Protein AF-A0A0S3R409-F1 (afdb_monomer)

pLDDT: mean 90.28, std 8.34, range [54.47, 98.12]

Organism: NCBI: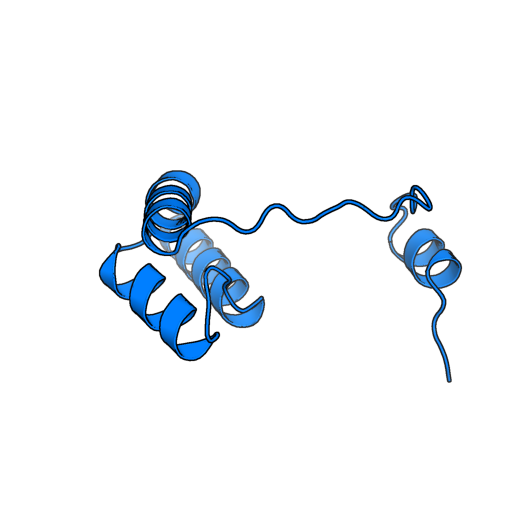txid157739

Structure (mmCIF, N/CA/C/O backbone):
data_AF-A0A0S3R409-F1
#
_entry.id   AF-A0A0S3R409-F1
#
loop_
_atom_site.group_PDB
_atom_site.id
_atom_site.type_symbol
_atom_site.label_atom_id
_atom_site.label_alt_id
_atom_site.label_comp_id
_atom_site.label_asym_id
_atom_site.label_entity_id
_atom_site.label_seq_id
_atom_site.pdbx_PDB_ins_code
_atom_site.Cartn_x
_atom_site.Cartn_y
_atom_site.Cartn_z
_atom_site.occupancy
_atom_site.B_iso_or_equiv
_atom_site.auth_seq_id
_atom_site.auth_comp_id
_atom_site.auth_asym_id
_atom_site.auth_atom_id
_atom_site.pdbx_PDB_model_num
ATOM 1 N N . MET A 1 1 ? -6.194 -6.117 -29.386 1.00 63.53 1 MET A N 1
ATOM 2 C CA . MET A 1 1 ? -6.202 -4.643 -29.287 1.00 63.53 1 MET A CA 1
ATOM 3 C C . MET A 1 1 ? -5.225 -4.287 -28.177 1.00 63.53 1 MET A C 1
ATOM 5 O O . MET A 1 1 ? -5.373 -4.830 -27.092 1.00 63.53 1 MET A O 1
ATOM 9 N N . SER A 1 2 ? -4.171 -3.527 -28.472 1.00 77.62 2 SER A N 1
ATOM 10 C CA . SER A 1 2 ? -3.160 -3.104 -27.491 1.00 77.62 2 SER A CA 1
ATOM 11 C C . SER A 1 2 ? -3.349 -1.610 -27.256 1.00 77.62 2 SER A C 1
ATOM 13 O O . SER A 1 2 ? -3.539 -0.871 -28.219 1.00 77.62 2 SER A O 1
ATOM 15 N N . ILE A 1 3 ? -3.371 -1.198 -25.992 1.00 86.25 3 ILE A N 1
ATOM 16 C CA . ILE A 1 3 ? -3.419 0.206 -25.591 1.00 86.25 3 ILE A CA 1
ATOM 17 C C . ILE A 1 3 ? -2.001 0.631 -25.201 1.00 86.25 3 ILE A C 1
ATOM 19 O O . ILE A 1 3 ? -1.346 -0.067 -24.426 1.00 86.25 3 ILE A O 1
ATOM 23 N N . THR A 1 4 ? -1.505 1.735 -25.763 1.00 90.25 4 THR A N 1
ATOM 24 C CA . THR A 1 4 ? -0.187 2.285 -25.406 1.00 90.25 4 THR A CA 1
ATOM 25 C C . THR A 1 4 ? -0.303 3.313 -24.282 1.00 90.25 4 THR A C 1
ATOM 27 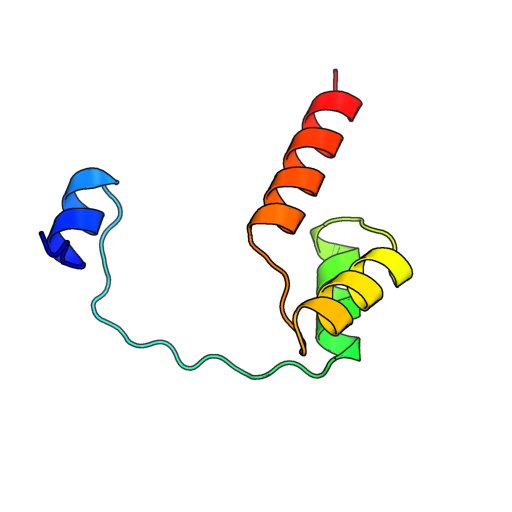O O . THR A 1 4 ? -1.384 3.841 -24.013 1.00 90.25 4 THR A O 1
ATOM 30 N N . LEU A 1 5 ? 0.823 3.636 -23.638 1.00 85.19 5 LEU A N 1
ATOM 31 C CA . LEU A 1 5 ? 0.882 4.711 -22.643 1.00 85.19 5 LEU A CA 1
ATOM 32 C C . LEU A 1 5 ? 0.428 6.065 -23.223 1.00 85.19 5 LEU A C 1
ATOM 34 O O . LEU A 1 5 ? -0.322 6.771 -22.556 1.00 85.19 5 LEU A O 1
ATOM 38 N N . ASP A 1 6 ? 0.770 6.381 -24.477 1.00 86.50 6 ASP A N 1
ATOM 39 C CA . ASP A 1 6 ? 0.284 7.585 -25.179 1.00 86.50 6 ASP A CA 1
ATOM 40 C C . ASP A 1 6 ? -1.237 7.591 -25.346 1.00 86.50 6 ASP A C 1
ATOM 42 O O . ASP A 1 6 ? -1.891 8.630 -25.201 1.00 86.50 6 ASP A O 1
ATOM 46 N N . ASN A 1 7 ? -1.826 6.424 -25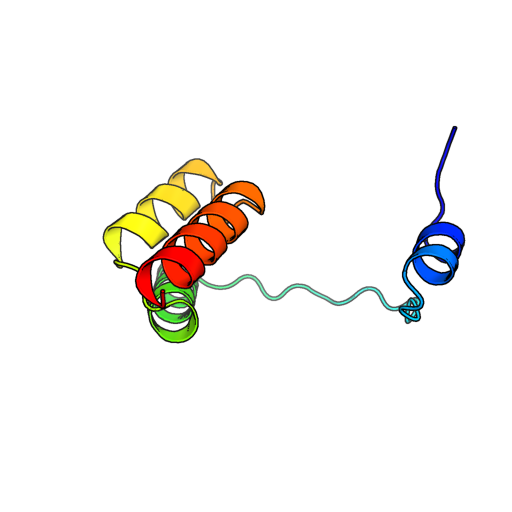.629 1.00 89.88 7 ASN A N 1
ATOM 47 C CA . ASN A 1 7 ? -3.275 6.299 -25.713 1.00 89.88 7 ASN A CA 1
ATOM 48 C C . ASN A 1 7 ? -3.924 6.538 -24.343 1.00 89.88 7 ASN A C 1
ATOM 50 O O . ASN A 1 7 ? -4.899 7.279 -24.273 1.00 89.88 7 ASN A O 1
ATOM 54 N N . VAL A 1 8 ? -3.373 5.976 -23.259 1.00 84.44 8 VAL A N 1
ATOM 55 C CA . VAL A 1 8 ? -3.862 6.213 -21.885 1.00 84.44 8 VAL A CA 1
ATOM 56 C C . VAL A 1 8 ? -3.717 7.685 -21.491 1.00 84.44 8 VAL A C 1
ATOM 58 O O . VAL A 1 8 ? -4.660 8.265 -20.955 1.00 84.44 8 VAL A O 1
ATOM 61 N N . SER A 1 9 ? -2.576 8.307 -21.802 1.00 85.88 9 SER A N 1
ATOM 62 C CA . SER A 1 9 ? -2.312 9.723 -21.526 1.00 85.88 9 SER A CA 1
ATOM 63 C C . SER A 1 9 ? -3.344 10.630 -22.193 1.00 85.88 9 SER A C 1
ATOM 65 O O . SER A 1 9 ? -3.948 11.480 -21.537 1.00 85.88 9 SER A O 1
ATOM 67 N N . SER A 1 10 ? -3.608 10.384 -23.480 1.00 86.81 10 SER A N 1
ATOM 68 C CA . SER A 1 10 ? -4.594 11.129 -24.268 1.00 86.81 10 SER A CA 1
ATOM 69 C C . SER A 1 10 ? -6.018 10.960 -23.732 1.00 86.81 10 SER A C 1
ATOM 71 O O . SER A 1 10 ? -6.809 11.896 -23.794 1.00 86.81 10 SER A O 1
ATOM 73 N N . LEU A 1 11 ? -6.344 9.778 -23.198 1.00 91.31 11 LEU A N 1
ATOM 74 C CA . LEU A 1 11 ? -7.686 9.435 -22.724 1.00 91.31 11 LEU A CA 1
ATOM 75 C C . LEU A 1 11 ? -7.986 9.988 -21.325 1.00 91.31 11 LEU A C 1
ATOM 77 O O . LEU A 1 11 ? -9.126 10.335 -21.035 1.00 91.31 11 LEU A O 1
ATOM 81 N N . LEU A 1 12 ? -6.970 10.059 -20.461 1.00 87.69 12 LEU A N 1
ATOM 82 C CA . LEU A 1 12 ? -7.097 10.553 -19.085 1.00 87.69 12 LEU A CA 1
ATOM 83 C C . LEU A 1 12 ? -6.723 12.032 -18.931 1.00 87.69 12 LEU A C 1
ATOM 85 O O . LEU A 1 12 ? -6.911 12.585 -17.852 1.00 87.69 12 LEU A O 1
ATOM 89 N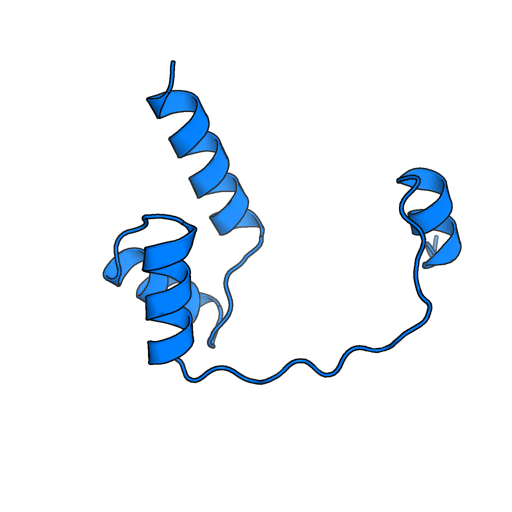 N . HIS A 1 13 ? -6.172 12.663 -19.972 1.00 85.12 13 HIS A N 1
ATOM 90 C CA . HIS A 1 13 ? -5.561 13.997 -19.903 1.00 85.12 13 HIS A CA 1
ATOM 91 C C . HIS A 1 13 ? -4.473 14.111 -18.820 1.00 85.12 13 HIS A C 1
ATOM 93 O O . HIS A 1 13 ? -4.245 15.181 -18.256 1.00 85.12 13 HIS A O 1
ATOM 99 N N . LEU A 1 14 ? -3.787 12.999 -18.540 1.00 84.44 14 LEU A N 1
ATOM 100 C CA . LEU A 1 14 ? -2.676 12.929 -17.595 1.00 84.44 14 LEU A CA 1
ATOM 101 C C . LEU A 1 14 ? -1.381 12.699 -18.382 1.00 84.44 14 LEU A C 1
ATOM 103 O O . LEU A 1 14 ? -1.261 11.657 -19.035 1.00 84.44 14 LEU A O 1
ATOM 107 N N . PRO A 1 15 ? -0.419 13.641 -18.370 1.00 80.06 15 PRO A N 1
ATOM 108 C CA . PRO A 1 15 ? 0.822 13.486 -19.117 1.00 80.06 15 PRO A CA 1
ATOM 109 C C . PRO A 1 15 ? 1.618 12.290 -18.585 1.00 80.06 15 PRO A C 1
ATOM 111 O O . PRO A 1 15 ? 1.899 12.200 -17.390 1.00 80.06 15 PRO A O 1
ATOM 114 N N . VAL A 1 16 ? 1.996 11.371 -19.476 1.00 81.00 16 VAL A N 1
ATOM 115 C CA . VAL A 1 16 ? 2.943 10.301 -19.143 1.00 81.00 16 VAL A CA 1
ATOM 116 C C . VAL A 1 16 ? 4.349 10.872 -19.272 1.00 81.00 16 VAL A C 1
ATOM 118 O O . VAL A 1 16 ? 4.779 11.248 -20.356 1.00 81.00 16 VAL A O 1
ATOM 121 N N . LEU A 1 17 ? 5.072 10.932 -18.155 1.00 79.31 17 LEU A N 1
ATOM 122 C CA . LEU A 1 17 ? 6.395 11.562 -18.085 1.00 79.31 17 LEU A CA 1
ATOM 123 C C . LEU A 1 17 ? 7.505 10.758 -18.787 1.00 79.31 17 LEU A C 1
ATOM 125 O O . LEU A 1 17 ? 8.639 11.219 -18.851 1.00 79.31 17 LEU A O 1
ATOM 129 N N . GLY A 1 18 ? 7.212 9.552 -19.287 1.00 77.50 18 GLY A N 1
ATOM 130 C CA . GLY A 1 18 ? 8.187 8.680 -19.957 1.00 77.50 18 GLY A CA 1
ATOM 131 C C . GLY A 1 18 ? 9.316 8.176 -19.047 1.00 77.50 18 GLY A C 1
ATOM 132 O O . GLY A 1 18 ? 10.221 7.494 -19.520 1.00 77.50 18 GLY A O 1
ATOM 133 N N . GLN A 1 19 ? 9.263 8.498 -17.753 1.00 81.56 19 GLN A N 1
ATOM 134 C CA . GLN A 1 19 ? 10.253 8.112 -16.762 1.00 81.56 19 GLN A CA 1
ATOM 135 C C . GLN A 1 19 ? 9.851 6.789 -16.108 1.00 81.56 19 GLN A C 1
ATOM 137 O O . GLN A 1 19 ? 8.720 6.628 -15.645 1.00 81.56 19 GLN A O 1
ATOM 142 N N . LEU A 1 20 ? 10.797 5.853 -16.050 1.00 78.94 20 LEU A N 1
ATOM 143 C CA . LEU A 1 20 ? 10.718 4.724 -15.133 1.00 78.94 20 LEU A CA 1
ATOM 144 C C . LEU A 1 20 ? 11.163 5.235 -13.765 1.00 78.94 20 LEU A C 1
ATOM 146 O O . LEU A 1 20 ? 12.290 5.702 -13.619 1.00 78.94 20 LEU A O 1
ATOM 150 N N . CYS A 1 21 ? 10.258 5.218 -12.793 1.00 79.88 21 CYS A N 1
ATOM 151 C CA . CYS A 1 21 ? 10.609 5.517 -11.414 1.00 79.88 21 CYS A CA 1
ATOM 152 C C . CYS A 1 21 ? 11.059 4.225 -10.744 1.00 79.88 21 CYS A C 1
ATOM 154 O O . CYS A 1 21 ? 10.348 3.219 -10.819 1.00 79.88 21 CYS A O 1
ATOM 156 N N . ASP A 1 22 ? 12.206 4.276 -10.076 1.00 81.31 22 ASP A N 1
ATOM 157 C CA . ASP A 1 22 ? 12.579 3.224 -9.146 1.00 81.31 22 ASP A CA 1
ATOM 158 C C . ASP A 1 22 ? 11.554 3.204 -8.010 1.00 81.31 22 ASP A C 1
ATOM 160 O O . ASP A 1 22 ? 11.168 4.249 -7.475 1.00 81.31 22 ASP A O 1
ATOM 164 N N . LEU A 1 23 ? 11.064 2.010 -7.688 1.00 77.62 23 LEU A N 1
ATOM 165 C CA . LEU A 1 23 ? 10.209 1.802 -6.533 1.00 77.62 23 LEU A CA 1
ATOM 166 C C . LEU A 1 23 ? 11.108 1.384 -5.376 1.00 77.62 23 LEU A C 1
ATOM 168 O O . LEU A 1 23 ? 11.682 0.298 -5.410 1.00 77.62 23 LEU A O 1
ATOM 172 N N . GLU A 1 24 ? 11.234 2.247 -4.374 1.00 82.00 24 GLU A N 1
ATOM 173 C CA . GLU A 1 24 ? 11.888 1.878 -3.122 1.00 82.00 24 GLU A CA 1
ATOM 174 C C . GLU A 1 24 ? 11.044 0.808 -2.417 1.00 82.00 24 GLU A C 1
ATOM 176 O O . GLU A 1 24 ? 9.835 0.976 -2.223 1.00 82.00 24 GLU A O 1
ATOM 181 N N . GLU A 1 25 ? 11.663 -0.329 -2.095 1.00 83.56 25 GLU A N 1
ATOM 182 C CA . GLU A 1 25 ? 11.001 -1.383 -1.331 1.00 83.56 25 GLU A CA 1
ATOM 183 C C . GLU A 1 25 ? 10.949 -0.966 0.138 1.00 83.56 25 GLU A C 1
ATOM 185 O O . GLU A 1 25 ? 11.968 -0.911 0.819 1.00 83.56 25 GLU A O 1
ATOM 190 N N . LEU A 1 26 ? 9.742 -0.660 0.612 1.00 91.06 26 LEU A N 1
ATOM 191 C CA . LEU A 1 26 ? 9.487 -0.393 2.024 1.00 91.06 26 LEU A CA 1
ATOM 192 C C . LEU A 1 26 ? 9.511 -1.698 2.820 1.00 91.06 26 LEU A C 1
ATOM 194 O O . LEU A 1 26 ? 8.972 -2.715 2.379 1.00 91.06 26 LEU A O 1
ATOM 198 N N . GLU A 1 27 ? 10.044 -1.653 4.037 1.00 95.12 27 GLU A N 1
ATOM 199 C CA . GLU A 1 27 ? 9.905 -2.768 4.972 1.00 95.12 27 GLU A CA 1
ATOM 200 C C . GLU A 1 27 ? 8.431 -2.974 5.352 1.00 95.12 27 GLU A C 1
ATOM 202 O O . GLU A 1 27 ? 7.637 -2.032 5.397 1.00 95.12 27 GLU A O 1
ATOM 207 N N . PHE A 1 28 ? 8.044 -4.217 5.658 1.00 95.75 28 PHE A N 1
ATOM 208 C CA . PHE A 1 28 ? 6.637 -4.565 5.910 1.00 95.75 28 PHE A CA 1
ATOM 209 C C . PHE A 1 28 ? 5.999 -3.697 7.004 1.00 95.75 28 PHE A C 1
ATOM 211 O O . PHE A 1 28 ? 4.880 -3.206 6.858 1.00 95.75 28 PHE A O 1
ATOM 218 N N . GLU A 1 29 ? 6.725 -3.487 8.100 1.00 97.12 29 GLU A N 1
ATOM 219 C CA . GLU A 1 29 ? 6.259 -2.676 9.225 1.00 97.12 29 GLU A CA 1
ATOM 220 C C . GLU A 1 29 ? 6.203 -1.184 8.890 1.00 97.12 29 GLU A C 1
ATOM 222 O O . GLU A 1 29 ? 5.264 -0.503 9.295 1.00 97.12 29 GLU A O 1
ATOM 227 N N . GLU A 1 30 ? 7.147 -0.687 8.095 1.00 96.56 30 GLU A N 1
ATOM 228 C CA . GLU A 1 30 ? 7.149 0.701 7.632 1.00 96.56 30 GLU A CA 1
ATOM 229 C C . GLU A 1 30 ? 5.947 0.972 6.719 1.00 96.56 30 GLU A C 1
ATOM 231 O O . GLU A 1 30 ? 5.177 1.907 6.950 1.00 96.56 30 GLU A O 1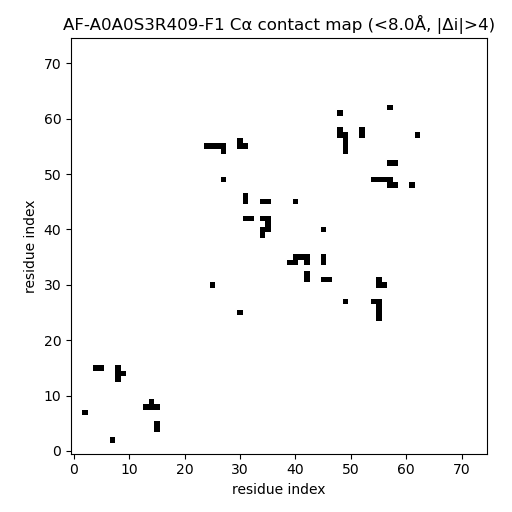
ATOM 236 N N . ALA A 1 31 ? 5.705 0.085 5.750 1.00 95.75 31 ALA A N 1
ATOM 237 C CA . ALA A 1 31 ? 4.525 0.141 4.898 1.00 95.75 31 ALA A CA 1
ATOM 238 C C . ALA A 1 31 ? 3.227 0.066 5.719 1.00 95.75 31 ALA A C 1
ATOM 240 O O . ALA A 1 31 ? 2.280 0.808 5.444 1.00 95.75 31 ALA A O 1
ATOM 241 N N . ARG A 1 32 ? 3.181 -0.773 6.768 1.00 96.81 32 ARG A N 1
ATOM 242 C CA . ARG A 1 32 ? 2.023 -0.859 7.670 1.00 96.81 32 ARG A CA 1
ATOM 243 C C . ARG A 1 32 ? 1.742 0.469 8.360 1.00 96.81 32 ARG A C 1
ATOM 245 O O . ARG A 1 32 ? 0.591 0.901 8.379 1.00 96.81 32 ARG A O 1
ATOM 252 N N . VAL A 1 33 ? 2.774 1.099 8.924 1.00 97.81 33 VAL A N 1
ATOM 253 C CA . VAL A 1 33 ? 2.658 2.392 9.614 1.00 97.81 33 VAL A CA 1
ATOM 254 C C . VAL A 1 33 ? 2.132 3.453 8.652 1.00 97.81 33 VAL A C 1
ATOM 256 O O . VAL A 1 33 ? 1.133 4.100 8.958 1.00 97.81 33 VAL A O 1
ATOM 259 N N . ILE A 1 34 ? 2.710 3.551 7.453 1.00 95.62 34 ILE A N 1
ATOM 260 C CA . ILE A 1 34 ? 2.281 4.512 6.428 1.00 95.62 34 ILE A CA 1
ATOM 261 C C . ILE A 1 34 ? 0.807 4.304 6.049 1.00 95.6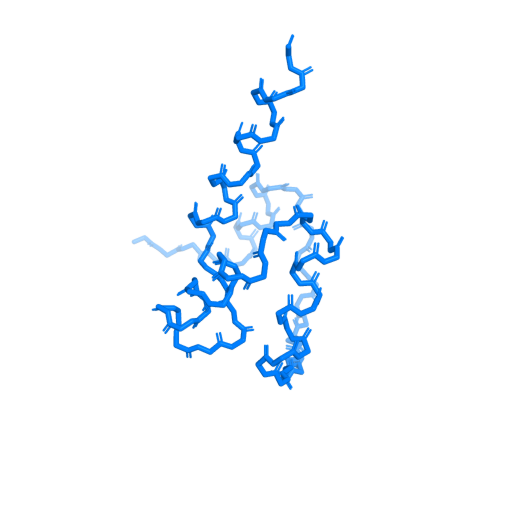2 34 ILE A C 1
ATOM 263 O O . ILE A 1 34 ? 0.051 5.270 5.940 1.00 95.62 34 ILE A O 1
ATO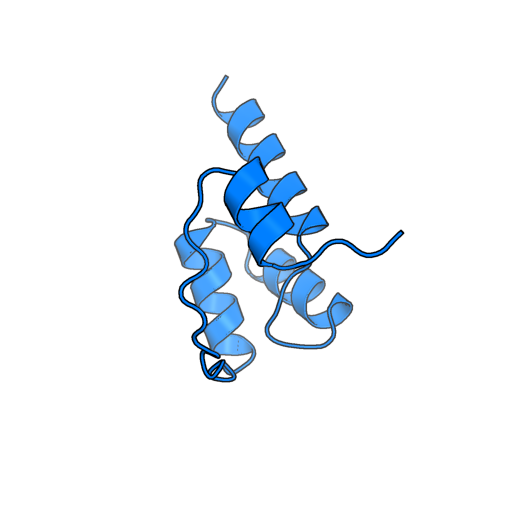M 267 N N . LEU A 1 35 ? 0.362 3.056 5.868 1.00 96.00 35 LEU A N 1
ATOM 268 C CA . LEU A 1 35 ? -1.038 2.760 5.544 1.00 96.00 35 LEU A CA 1
ATOM 269 C C . LEU A 1 35 ? -1.988 3.193 6.666 1.00 96.00 35 LEU A C 1
ATOM 271 O O . LEU A 1 35 ? -3.026 3.793 6.386 1.00 96.00 35 LEU A O 1
ATOM 275 N N . VAL A 1 36 ? -1.637 2.915 7.922 1.00 97.12 36 VAL A N 1
ATOM 276 C CA . VAL A 1 36 ? -2.431 3.325 9.089 1.00 97.12 36 VAL A CA 1
ATOM 277 C C . VAL A 1 36 ? -2.501 4.845 9.188 1.00 97.12 36 VAL A C 1
ATOM 279 O O . VAL A 1 36 ? -3.590 5.389 9.349 1.00 97.12 36 VAL A O 1
ATOM 282 N N . GLU A 1 37 ? -1.375 5.538 9.043 1.00 97.00 37 GLU A N 1
ATOM 283 C CA . GLU A 1 37 ? -1.312 6.995 9.172 1.00 97.00 37 GLU A CA 1
ATOM 284 C C . GLU A 1 37 ? -2.041 7.716 8.034 1.00 97.00 37 GLU A C 1
ATOM 286 O O . GLU A 1 37 ? -2.848 8.612 8.285 1.00 97.00 37 GLU A O 1
ATOM 291 N N . LEU A 1 38 ? -1.807 7.314 6.781 1.00 94.50 38 LEU A N 1
ATOM 292 C CA . LEU A 1 38 ? -2.364 8.008 5.618 1.00 94.50 38 LEU A CA 1
ATOM 293 C C . LEU A 1 38 ? -3.828 7.652 5.349 1.00 94.50 38 LEU A C 1
ATOM 295 O O . LEU A 1 38 ? -4.595 8.504 4.900 1.00 94.50 38 LEU A O 1
ATOM 299 N N . LEU A 1 39 ? -4.229 6.401 5.592 1.00 93.69 39 LEU A N 1
ATOM 300 C CA . LEU A 1 39 ? -5.591 5.932 5.304 1.00 93.69 39 LEU A CA 1
ATOM 301 C C . LEU A 1 39 ? -6.477 5.883 6.556 1.00 93.69 39 LEU A C 1
ATOM 303 O O . LEU A 1 39 ? -7.693 5.682 6.446 1.00 93.69 39 LEU A O 1
ATOM 307 N N . GLY A 1 40 ? -5.894 6.050 7.748 1.00 93.94 40 GLY A N 1
ATOM 308 C CA . GLY A 1 40 ? -6.582 5.954 9.036 1.00 93.94 40 GLY A CA 1
ATOM 309 C C . GLY A 1 40 ? -7.199 4.576 9.291 1.00 93.94 40 GLY A C 1
ATOM 310 O O . GLY A 1 40 ? -8.247 4.496 9.936 1.00 93.94 40 GLY A O 1
ATOM 311 N N . VAL A 1 41 ? -6.652 3.522 8.682 1.00 95.19 41 VAL A N 1
ATOM 312 C CA . VAL A 1 41 ? -7.151 2.144 8.806 1.00 95.19 41 VAL A CA 1
ATOM 313 C C . VAL A 1 41 ? -6.577 1.462 10.043 1.00 95.19 41 VAL A C 1
ATOM 315 O O . VAL A 1 41 ? -5.567 1.892 10.588 1.00 95.19 41 VAL A O 1
ATOM 318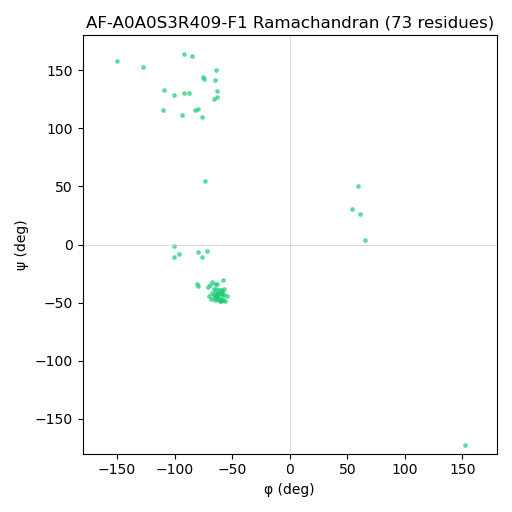 N N . ASP A 1 42 ? -7.211 0.373 10.473 1.00 95.88 42 ASP A N 1
ATOM 319 C CA . ASP A 1 42 ? -6.653 -0.489 11.512 1.00 95.88 42 ASP A CA 1
ATOM 320 C C . ASP A 1 42 ? -5.352 -1.170 11.042 1.00 95.88 42 ASP A C 1
ATOM 322 O O . ASP A 1 42 ? -5.241 -1.608 9.892 1.00 95.88 42 ASP A O 1
ATOM 326 N N . GLY A 1 43 ? -4.373 -1.288 11.944 1.00 97.00 43 GLY A N 1
ATOM 327 C CA . GLY A 1 43 ? -3.075 -1.896 11.640 1.00 97.00 43 GLY A CA 1
ATOM 328 C C . GLY A 1 43 ? -3.168 -3.384 11.304 1.00 97.00 43 GLY A C 1
ATOM 329 O O . GLY A 1 43 ? -2.438 -3.860 10.435 1.00 97.00 43 GLY A O 1
ATOM 330 N N . GLY A 1 44 ? -4.097 -4.113 11.927 1.00 97.44 44 GLY A N 1
ATOM 331 C CA . GLY A 1 44 ? -4.382 -5.505 11.589 1.00 97.44 44 GLY A CA 1
ATOM 332 C C . GLY A 1 44 ? -5.003 -5.636 10.200 1.00 97.44 44 GLY A C 1
ATOM 333 O O . GLY A 1 44 ? -4.587 -6.491 9.423 1.00 97.44 44 GLY A O 1
ATOM 334 N N . ALA A 1 45 ? -5.934 -4.746 9.845 1.00 96.69 45 ALA A N 1
ATOM 335 C CA . ALA A 1 45 ? -6.529 -4.715 8.508 1.00 96.69 45 ALA A CA 1
ATOM 336 C C . ALA A 1 45 ? -5.497 -4.408 7.406 1.00 96.69 45 ALA A C 1
ATOM 338 O O . ALA A 1 45 ? -5.512 -5.058 6.360 1.00 96.69 45 ALA A O 1
ATOM 339 N N . ALA A 1 46 ? -4.588 -3.455 7.642 1.00 97.44 46 ALA A N 1
ATOM 340 C CA . ALA A 1 46 ? -3.485 -3.163 6.726 1.00 97.44 46 ALA A CA 1
ATOM 341 C C . ALA A 1 46 ? -2.513 -4.351 6.604 1.00 97.44 46 ALA A C 1
ATOM 343 O O . ALA A 1 46 ? -2.136 -4.726 5.496 1.00 97.44 46 ALA A O 1
ATOM 344 N N . GLY A 1 47 ? -2.148 -4.975 7.730 1.00 97.69 47 GLY A N 1
ATOM 345 C CA . GLY A 1 47 ? -1.278 -6.153 7.752 1.00 97.69 47 GLY A CA 1
ATOM 346 C C . GLY A 1 47 ? -1.863 -7.339 6.984 1.00 97.69 47 GLY A C 1
ATOM 347 O O . GLY A 1 47 ? -1.182 -7.911 6.139 1.00 97.69 47 GLY A O 1
ATOM 348 N N . ALA A 1 48 ? -3.139 -7.657 7.209 1.00 98.00 48 ALA A N 1
ATOM 349 C CA . ALA A 1 48 ? -3.816 -8.768 6.543 1.00 98.00 48 ALA A CA 1
ATOM 350 C C . ALA A 1 48 ? -3.883 -8.590 5.015 1.00 98.00 48 ALA A C 1
ATOM 352 O O . ALA A 1 48 ? -3.650 -9.541 4.270 1.00 98.00 48 ALA A O 1
ATOM 353 N N . GLU A 1 49 ? -4.163 -7.373 4.533 1.00 98.12 49 GLU A N 1
ATOM 354 C CA . GLU A 1 49 ? -4.144 -7.087 3.093 1.00 98.12 49 GLU A CA 1
ATOM 355 C C . GLU A 1 49 ? -2.731 -7.231 2.511 1.00 98.12 49 GLU A C 1
ATOM 357 O O . GLU A 1 49 ? -2.575 -7.807 1.438 1.00 98.12 49 GLU A O 1
ATOM 362 N N . MET A 1 50 ? -1.697 -6.751 3.208 1.00 97.38 50 MET A N 1
ATOM 363 C CA . MET A 1 50 ? -0.306 -6.881 2.754 1.00 97.38 50 MET A CA 1
ATOM 364 C C . MET A 1 50 ? 0.172 -8.339 2.719 1.00 97.38 50 MET A C 1
ATOM 366 O O . MET A 1 50 ? 0.861 -8.747 1.780 1.00 97.38 50 MET A O 1
ATOM 370 N N . GLU A 1 51 ? -0.225 -9.158 3.694 1.00 97.69 51 GLU A N 1
ATOM 371 C CA . GLU A 1 51 ? 0.027 -10.603 3.680 1.00 97.69 51 GLU A CA 1
ATOM 372 C C . GLU A 1 51 ? -0.643 -11.274 2.472 1.00 97.69 51 GLU A C 1
ATOM 374 O O . GLU A 1 51 ? 0.007 -12.014 1.727 1.00 97.69 51 GLU A O 1
ATOM 379 N N . ASP A 1 52 ? -1.914 -10.960 2.209 1.00 96.94 52 ASP A N 1
ATOM 380 C CA . ASP A 1 52 ? -2.665 -11.497 1.067 1.00 96.94 52 ASP A CA 1
ATOM 381 C C . ASP A 1 52 ? -2.125 -10.977 -0.284 1.00 96.94 52 ASP A C 1
ATOM 383 O O . ASP A 1 52 ? -2.115 -11.676 -1.307 1.00 96.94 52 ASP A O 1
ATOM 387 N N . ALA A 1 53 ? -1.603 -9.752 -0.309 1.00 95.00 53 ALA A N 1
ATOM 388 C CA . ALA A 1 53 ? -0.910 -9.170 -1.453 1.00 95.00 53 ALA A CA 1
ATOM 389 C C . ALA A 1 53 ? 0.547 -9.651 -1.592 1.00 95.00 53 ALA A C 1
ATOM 391 O O . ALA A 1 53 ? 1.179 -9.381 -2.620 1.00 95.00 53 ALA A O 1
ATOM 392 N N . ARG A 1 54 ? 1.056 -10.419 -0.617 1.00 94.00 54 ARG A N 1
ATOM 393 C CA . ARG A 1 54 ? 2.409 -10.990 -0.568 1.00 94.00 54 ARG A CA 1
ATOM 394 C C . ARG A 1 54 ? 3.504 -9.923 -0.603 1.00 94.00 54 ARG A C 1
ATOM 396 O O . ARG A 1 54 ? 4.406 -9.990 -1.441 1.00 94.00 54 ARG A O 1
ATOM 403 N N . GLY A 1 55 ? 3.401 -8.919 0.264 1.00 93.38 55 GLY A N 1
ATOM 404 C CA . GLY A 1 55 ? 4.450 -7.918 0.464 1.00 93.38 55 GLY A CA 1
ATOM 405 C C . GLY A 1 55 ? 3.934 -6.557 0.943 1.00 93.38 55 GLY A C 1
ATOM 406 O O . GLY A 1 55 ? 2.743 -6.423 1.209 1.00 93.38 55 GLY A O 1
ATOM 407 N N . PRO A 1 56 ? 4.811 -5.538 1.003 1.00 94.25 56 PRO A N 1
ATOM 408 C CA . PRO A 1 56 ? 4.517 -4.168 1.452 1.00 94.25 56 PRO A CA 1
ATOM 409 C C . PRO A 1 56 ? 3.701 -3.384 0.405 1.00 94.25 56 PRO A C 1
ATOM 411 O O . PRO A 1 56 ? 4.100 -2.339 -0.102 1.00 94.25 56 PRO A O 1
ATOM 414 N N . LYS A 1 57 ? 2.564 -3.945 -0.006 1.00 93.12 57 LYS A N 1
ATOM 415 C CA . LYS A 1 57 ? 1.684 -3.424 -1.054 1.00 93.12 57 LYS A CA 1
ATOM 416 C C . LYS A 1 57 ? 0.247 -3.831 -0.774 1.00 93.12 57 LYS A C 1
ATOM 418 O O . LYS A 1 57 ? -0.007 -4.825 -0.110 1.00 93.12 57 LYS A O 1
ATOM 423 N N . VAL A 1 58 ? -0.693 -3.089 -1.344 1.00 95.19 58 VAL A N 1
ATOM 424 C CA . VAL A 1 58 ? -2.130 -3.353 -1.207 1.00 95.19 58 VAL A CA 1
ATOM 425 C C . VAL A 1 58 ? -2.785 -3.423 -2.577 1.00 95.19 58 VAL A C 1
ATOM 427 O O . VAL A 1 58 ? -2.323 -2.801 -3.539 1.00 95.19 58 VAL A O 1
ATOM 430 N N . ARG A 1 59 ? -3.879 -4.173 -2.701 1.00 96.38 59 ARG A N 1
ATOM 431 C CA . ARG A 1 59 ? -4.624 -4.235 -3.958 1.00 96.38 59 ARG A CA 1
ATOM 432 C C . ARG A 1 59 ? -5.436 -2.958 -4.150 1.00 96.38 59 ARG A C 1
ATOM 434 O O . ARG A 1 59 ? -6.060 -2.432 -3.229 1.00 96.38 59 ARG A O 1
ATOM 441 N N . LEU A 1 60 ? -5.539 -2.51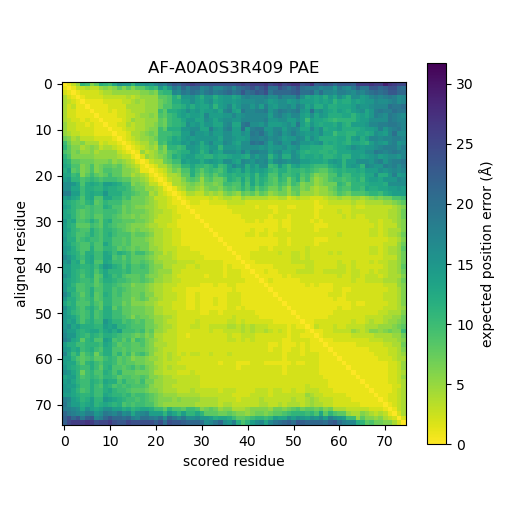0 -5.400 1.00 95.94 60 LEU A N 1
ATOM 442 C CA . LEU A 1 60 ? -6.398 -1.375 -5.764 1.00 95.94 60 LEU A CA 1
ATOM 443 C C . LEU A 1 60 ? -7.873 -1.604 -5.388 1.00 95.94 60 LEU A C 1
ATOM 445 O O . LEU A 1 60 ? -8.585 -0.652 -5.073 1.00 95.94 60 LEU A O 1
ATOM 449 N N . SER A 1 61 ? -8.342 -2.856 -5.398 1.00 96.31 61 SER A N 1
ATOM 450 C CA . SER A 1 61 ? -9.694 -3.213 -4.952 1.00 96.31 61 SER A CA 1
ATOM 451 C C . SER A 1 61 ? -9.916 -2.931 -3.466 1.00 96.31 61 SER A C 1
ATOM 453 O O . SER A 1 61 ? -10.991 -2.460 -3.098 1.00 96.31 61 SER A O 1
ATOM 455 N N . TRP A 1 62 ? -8.905 -3.173 -2.629 1.00 97.25 62 TRP A N 1
ATOM 456 C CA . TRP A 1 62 ? -8.957 -2.899 -1.196 1.00 97.25 62 TRP A CA 1
ATOM 457 C C . TRP A 1 62 ? -8.942 -1.391 -0.917 1.00 97.25 62 TRP A C 1
ATOM 459 O O . TRP A 1 62 ? -9.806 -0.889 -0.201 1.00 97.25 62 TRP A O 1
ATOM 469 N N . LEU A 1 63 ? -8.071 -0.636 -1.599 1.00 96.38 63 LEU A N 1
ATOM 470 C CA . LEU A 1 63 ? -8.075 0.835 -1.536 1.00 96.38 63 LEU A CA 1
ATOM 471 C C . LEU A 1 63 ? -9.430 1.430 -1.943 1.00 96.38 63 LEU A C 1
ATOM 473 O O . LEU A 1 63 ? -9.954 2.319 -1.270 1.00 96.38 63 LEU A O 1
ATOM 477 N N . ARG A 1 64 ? -10.038 0.913 -3.019 1.00 96.44 64 ARG A N 1
ATOM 478 C CA . ARG A 1 64 ? -11.382 1.329 -3.446 1.00 96.44 64 ARG A CA 1
ATOM 479 C C . ARG A 1 64 ? -12.425 1.051 -2.365 1.00 96.44 64 ARG A C 1
ATOM 481 O O . ARG A 1 64 ? -13.300 1.886 -2.151 1.00 96.44 64 ARG A O 1
ATOM 488 N N . HIS A 1 65 ? -12.352 -0.104 -1.707 1.00 95.69 65 HIS A N 1
ATOM 489 C CA . HIS A 1 65 ? -13.276 -0.452 -0.631 1.00 95.69 65 HIS A CA 1
ATOM 490 C C . HIS A 1 65 ? -13.188 0.551 0.527 1.00 95.69 65 HIS A C 1
ATOM 492 O O . HIS A 1 65 ? -14.219 1.081 0.939 1.00 95.69 65 HIS A O 1
ATOM 498 N N . ILE A 1 66 ? -11.975 0.887 0.980 1.00 95.00 66 ILE A N 1
ATOM 499 C CA . ILE A 1 66 ? -11.758 1.893 2.034 1.00 95.00 66 ILE A CA 1
ATOM 500 C C . ILE A 1 66 ? -12.341 3.242 1.631 1.00 95.00 66 ILE A C 1
ATOM 502 O O . ILE A 1 66 ? -13.062 3.856 2.413 1.00 95.00 66 ILE A O 1
ATOM 506 N N . TYR A 1 67 ? -12.054 3.696 0.410 1.00 93.94 67 TYR A N 1
ATOM 507 C CA . TYR A 1 67 ? -12.564 4.970 -0.088 1.00 93.94 67 TYR A CA 1
ATOM 508 C C . TYR A 1 67 ? -14.098 5.032 -0.028 1.00 93.94 67 TYR A C 1
ATOM 510 O O . TYR A 1 67 ? -14.659 5.976 0.523 1.00 93.94 67 TYR A O 1
ATOM 518 N N . VAL A 1 68 ? -14.783 3.994 -0.519 1.00 94.94 68 VAL A N 1
ATOM 519 C CA . VAL A 1 68 ? -16.253 3.929 -0.496 1.00 94.94 68 VAL A CA 1
ATOM 520 C C . VAL A 1 68 ? -16.792 3.919 0.937 1.00 94.94 68 VAL A C 1
ATOM 522 O O . VAL A 1 68 ? -17.726 4.664 1.230 1.00 94.94 68 VAL A O 1
ATOM 525 N N . GLN A 1 69 ? -16.188 3.135 1.837 1.00 93.06 69 GLN A N 1
ATOM 526 C CA . GLN A 1 69 ? -16.562 3.099 3.257 1.00 93.06 69 GLN A CA 1
ATOM 527 C C . GLN A 1 69 ? -16.430 4.480 3.918 1.00 93.06 69 GLN A C 1
ATOM 529 O O . GLN A 1 69 ? -17.312 4.909 4.665 1.00 93.06 69 GLN A O 1
ATOM 534 N N . ARG A 1 70 ? -15.359 5.219 3.605 1.00 90.50 70 ARG A N 1
ATOM 535 C CA . ARG A 1 70 ? -15.136 6.580 4.114 1.00 90.50 70 ARG A CA 1
ATOM 536 C C . ARG A 1 70 ? -16.173 7.563 3.589 1.00 90.50 70 ARG A C 1
ATOM 538 O O . ARG A 1 70 ? -16.735 8.302 4.389 1.00 90.50 70 ARG A O 1
ATOM 545 N N . CYS A 1 71 ? -16.467 7.540 2.289 1.00 92.44 71 CYS A N 1
ATOM 546 C CA . CYS A 1 71 ? -17.497 8.400 1.704 1.00 92.44 71 CYS A CA 1
ATOM 547 C C . CYS A 1 71 ? -18.878 8.152 2.324 1.00 92.44 71 CYS A C 1
ATOM 549 O O . CYS A 1 71 ? -19.607 9.104 2.573 1.00 92.44 71 CYS A O 1
ATOM 551 N N . GLN A 1 72 ? -19.223 6.892 2.603 1.00 90.94 72 GLN A N 1
ATOM 552 C CA . GLN A 1 72 ? -20.484 6.528 3.258 1.00 90.94 72 GLN A CA 1
ATOM 553 C C . GLN A 1 72 ? -20.535 6.966 4.725 1.00 90.94 72 GLN A C 1
ATOM 555 O O . GLN A 1 72 ? -21.590 7.350 5.207 1.00 90.94 72 GLN A O 1
ATOM 560 N N . SER A 1 73 ? -19.403 6.937 5.430 1.00 84.38 73 SER A N 1
ATOM 561 C CA . SER A 1 73 ? -19.323 7.357 6.839 1.00 84.38 73 SER A CA 1
ATOM 562 C C . SER A 1 73 ? -19.342 8.882 7.027 1.00 84.38 73 SER A C 1
ATOM 564 O O . SER A 1 73 ? -19.422 9.357 8.157 1.00 84.38 73 SER A O 1
ATOM 566 N N . GLN A 1 74 ? -19.198 9.648 5.941 1.00 74.94 74 GLN A N 1
ATOM 567 C CA . GLN A 1 74 ? -19.210 11.116 5.928 1.00 74.94 74 GLN A CA 1
ATOM 568 C C . GLN A 1 74 ? -20.558 11.711 5.478 1.00 74.94 74 GLN A C 1
ATOM 570 O O . GLN A 1 74 ? -20.681 12.936 5.424 1.00 74.94 74 GLN A O 1
ATOM 575 N N . GLN A 1 75 ? -21.535 10.865 5.133 1.00 54.47 75 GLN A N 1
ATOM 576 C CA . GLN A 1 75 ? -22.914 11.246 4.803 1.00 54.47 75 GLN A CA 1
ATOM 577 C C . GLN A 1 75 ? -23.812 11.165 6.035 1.00 54.47 75 GLN A C 1
ATOM 579 O O . GLN A 1 75 ? -24.723 12.017 6.124 1.00 54.47 75 GLN A O 1
#

Sequence (75 aa):
MSITLDNVSSLLHLPVLGQLCDLEELEFEEARVILVELLGVDGGAAGAEMEDARGPKVRLSWLRHIYVQRCQSQQ

Solvent-accessible surface area (backbone atoms only — not comparable to full-atom values): 4706 Å² total; per-residue (Å²): 141,85,85,50,69,69,55,51,20,70,73,68,76,44,86,72,83,86,69,86,74,86,79,82,84,58,53,59,68,58,38,35,51,51,47,25,71,77,68,69,46,57,59,67,63,48,45,53,44,16,59,76,58,70,43,67,47,72,53,71,70,57,56,49,49,52,52,53,54,51,57,61,76,73,111

Mean predicted aligned error: 7.15 Å

Foldseek 3Di:
DDADPVNVCVVVVNDDPPDDDDDDFDQQVRLLVCCCVVLVDDSVVQSVQQVVVVGSDHDPVVVVVSVVVVVVVVD

Radius of gyration: 15.91 Å; Cα contacts (8 Å, |Δi|>4): 40; chains: 1; bounding box: 36×26×41 Å

Nearest PDB structures (foldseek):
  2l2d-assembly1_A  TM=7.251E-01  e=2.053E+00  Homo sapiens

Secondary structure (DSSP, 8-state):
----HHHHHHHHT-----PPPP-----HHHHHHHHHHHH---HHHHHHHHHHHTSS---HHHHHHHHHHHHHHT-